Protein AF-A0A3D2RGN7-F1 (afdb_monomer_lite)

Radius of gyration: 15.95 Å; chains: 1; bounding box: 29×27×43 Å

Foldseek 3Di:
DQQVVDPVVQVVDPDRPAPDHGDQKDWDWDKDWDADDPVRCVVPVDRIDIDTDGTPGDIDGDDD

pLDDT: mean 93.91, std 6.16, range [61.66, 98.19]

Structure (mmCIF, N/CA/C/O backbone):
data_AF-A0A3D2RGN7-F1
#
_entry.id   AF-A0A3D2RGN7-F1
#
loop_
_atom_site.group_PDB
_atom_site.id
_atom_site.type_symbol
_atom_site.label_atom_id
_atom_site.label_alt_id
_atom_site.label_comp_id
_atom_site.label_asym_id
_atom_site.label_entity_id
_atom_site.label_seq_id
_atom_site.pdbx_PDB_ins_code
_atom_site.Cartn_x
_atom_site.Cartn_y
_atom_site.Cartn_z
_atom_site.occupancy
_atom_site.B_iso_or_equiv
_atom_site.auth_seq_id
_atom_site.auth_comp_id
_atom_site.auth_asym_id
_atom_site.auth_atom_id
_atom_site.pdbx_PDB_model_num
ATOM 1 N N . ARG A 1 1 ? 0.300 1.829 16.751 1.00 88.25 1 ARG A N 1
ATOM 2 C CA . ARG A 1 1 ? -0.832 1.188 16.032 1.00 88.25 1 ARG A CA 1
ATOM 3 C C . ARG A 1 1 ? -1.602 2.247 15.231 1.00 88.25 1 ARG A C 1
ATOM 5 O O . ARG A 1 1 ? -1.690 3.374 15.704 1.00 88.25 1 ARG A O 1
ATOM 12 N N . LEU A 1 2 ? -2.099 1.935 14.025 1.00 91.25 2 LEU A N 1
ATOM 13 C CA . LEU A 1 2 ? -2.641 2.949 13.097 1.00 91.25 2 LEU A CA 1
ATOM 14 C C . LEU A 1 2 ? -4.001 3.525 13.535 1.00 91.25 2 LEU A C 1
ATOM 16 O O . LEU A 1 2 ? -4.179 4.735 13.469 1.00 91.25 2 LEU A O 1
ATOM 20 N N . PHE A 1 3 ? -4.908 2.696 14.064 1.00 94.12 3 PHE A N 1
ATOM 21 C CA . PHE A 1 3 ? -6.183 3.164 14.633 1.00 94.12 3 PHE A CA 1
ATOM 22 C C . PHE A 1 3 ? -6.024 4.136 15.817 1.00 94.12 3 PHE A C 1
ATOM 24 O O . PHE A 1 3 ? -6.912 4.926 16.092 1.00 94.12 3 PHE A O 1
ATOM 31 N N . 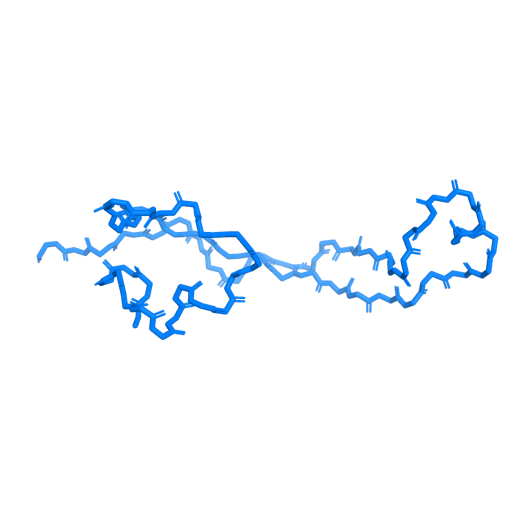GLU A 1 4 ? -4.872 4.131 16.484 1.00 92.69 4 GLU A N 1
ATOM 32 C CA . GLU A 1 4 ? -4.570 5.033 17.605 1.00 92.69 4 GLU A CA 1
ATOM 33 C C . GLU A 1 4 ? -3.827 6.301 17.163 1.00 92.69 4 GLU A C 1
ATOM 35 O O . GLU A 1 4 ? -3.350 7.065 17.995 1.00 92.69 4 GLU A O 1
ATOM 40 N N . GLY A 1 5 ? -3.625 6.501 15.856 1.00 91.19 5 GLY A N 1
ATOM 41 C CA . GLY A 1 5 ? -2.871 7.648 15.344 1.00 91.19 5 GLY A CA 1
ATOM 42 C C . GLY A 1 5 ? -1.383 7.630 15.720 1.00 91.19 5 GLY A C 1
ATOM 43 O O . GLY A 1 5 ? -0.722 8.665 15.681 1.00 91.19 5 GLY A O 1
ATOM 44 N N . SER A 1 6 ? -0.839 6.464 16.081 1.00 94.25 6 SER A N 1
ATOM 45 C CA . SER A 1 6 ? 0.527 6.306 16.593 1.00 94.25 6 SER A CA 1
ATOM 46 C C . SER A 1 6 ? 1.588 6.908 15.656 1.00 94.25 6 SER A C 1
ATOM 48 O O . SER A 1 6 ? 1.758 6.404 14.539 1.00 94.25 6 SER A O 1
ATOM 50 N N . PRO A 1 7 ? 2.364 7.916 16.107 1.00 92.12 7 PRO A N 1
ATOM 51 C CA . PRO A 1 7 ? 3.307 8.630 15.247 1.00 92.12 7 PRO A CA 1
ATOM 52 C C . PRO A 1 7 ? 4.370 7.733 14.605 1.00 92.12 7 PRO A C 1
ATOM 54 O O . PRO A 1 7 ? 4.718 7.930 13.445 1.00 92.12 7 PRO A O 1
ATOM 57 N N . SER A 1 8 ? 4.866 6.721 15.326 1.00 95.06 8 SER A N 1
ATOM 58 C CA . SER A 1 8 ? 5.867 5.780 14.806 1.00 95.06 8 SER A CA 1
ATOM 59 C C . SER A 1 8 ? 5.338 4.934 13.648 1.00 95.06 8 SER A C 1
ATOM 61 O O . SER A 1 8 ? 6.078 4.667 12.709 1.00 95.06 8 SER A O 1
ATOM 63 N N . VAL A 1 9 ? 4.055 4.563 13.674 1.00 93.44 9 VAL A N 1
ATOM 64 C CA . VAL A 1 9 ? 3.417 3.821 12.578 1.00 93.44 9 VAL A CA 1
ATOM 65 C C . VAL A 1 9 ? 3.128 4.738 11.393 1.00 93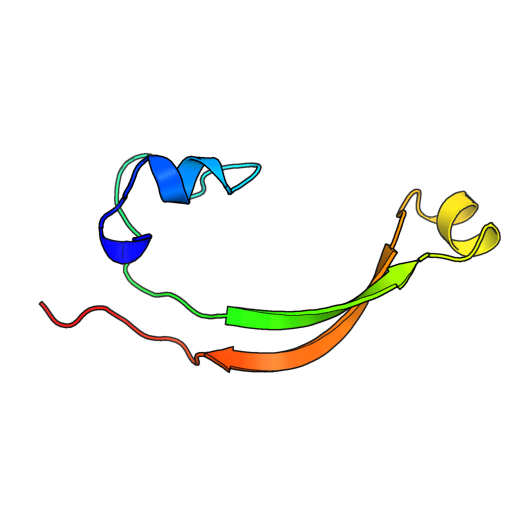.44 9 VAL A C 1
ATOM 67 O O . VAL A 1 9 ? 3.373 4.346 10.257 1.00 93.44 9 VAL A O 1
ATOM 70 N N . LYS A 1 10 ? 2.658 5.971 11.633 1.00 92.69 10 LYS A N 1
ATOM 71 C CA . LYS A 1 10 ? 2.376 6.934 10.552 1.00 92.69 10 LYS A CA 1
ATOM 72 C C . LYS A 1 10 ? 3.636 7.316 9.770 1.00 92.69 10 LYS A C 1
ATOM 74 O O . LYS A 1 10 ? 3.569 7.465 8.557 1.00 92.69 10 LYS A O 1
ATOM 79 N N . LYS A 1 11 ? 4.798 7.362 10.434 1.00 92.94 11 LYS A N 1
ATOM 80 C CA . LYS A 1 11 ? 6.110 7.591 9.800 1.00 92.94 11 LYS A CA 1
ATOM 81 C C . LYS A 1 11 ? 6.548 6.496 8.816 1.00 92.94 11 LYS A C 1
ATOM 83 O O . LYS A 1 11 ? 7.479 6.732 8.056 1.00 92.94 11 LYS A O 1
ATOM 88 N N . LEU A 1 12 ? 5.912 5.321 8.816 1.00 94.06 12 LEU A N 1
ATOM 89 C CA . LEU A 1 12 ? 6.181 4.274 7.821 1.00 94.06 12 LEU A CA 1
ATOM 90 C C . LEU A 1 12 ? 5.514 4.566 6.468 1.00 94.06 12 LEU A C 1
ATOM 92 O O . LEU A 1 12 ? 5.866 3.951 5.464 1.00 94.06 12 LEU A O 1
ATOM 96 N N . LEU A 1 13 ? 4.532 5.472 6.434 1.00 92.12 13 LEU A N 1
ATOM 97 C CA . LEU A 1 13 ? 3.838 5.858 5.214 1.00 92.12 13 LEU A CA 1
ATOM 98 C C . LEU A 1 13 ? 4.619 6.976 4.523 1.00 92.12 13 LEU A C 1
ATOM 100 O O . LEU A 1 13 ? 4.962 7.973 5.152 1.00 92.12 13 LEU A O 1
ATOM 104 N N . ALA A 1 14 ? 4.849 6.838 3.215 1.00 92.94 14 ALA A N 1
ATOM 105 C CA . ALA A 1 14 ? 5.505 7.884 2.424 1.00 92.94 14 ALA A CA 1
ATOM 106 C C . ALA A 1 14 ? 4.747 9.223 2.494 1.00 92.94 14 ALA A C 1
ATOM 108 O O . ALA A 1 14 ? 5.353 10.290 2.505 1.00 92.94 14 ALA A O 1
ATOM 109 N N . GLN A 1 15 ? 3.418 9.152 2.578 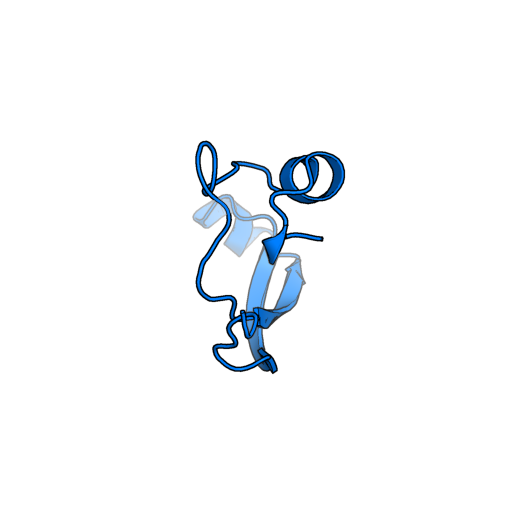1.00 93.19 15 GLN A N 1
ATOM 110 C CA . GLN A 1 15 ? 2.533 10.276 2.840 1.00 93.19 15 GLN A CA 1
ATOM 111 C C . GLN A 1 15 ? 1.484 9.821 3.853 1.00 93.19 15 GLN A C 1
ATOM 113 O O . GLN A 1 15 ? 0.839 8.798 3.631 1.00 93.19 15 GLN A O 1
ATOM 118 N N . ASP A 1 16 ? 1.328 10.559 4.955 1.00 91.44 16 ASP A N 1
ATOM 119 C CA . ASP A 1 16 ? 0.317 10.281 5.980 1.00 91.44 16 ASP A CA 1
ATOM 120 C C . ASP A 1 16 ? -1.057 10.804 5.519 1.00 91.44 16 ASP A C 1
ATOM 122 O O . ASP A 1 16 ? -1.247 12.021 5.453 1.00 91.44 16 ASP A O 1
ATOM 126 N N . PRO A 1 17 ? -2.031 9.928 5.203 1.00 90.38 17 PRO A N 1
ATOM 127 C CA . PRO A 1 17 ? -3.370 10.358 4.817 1.00 90.38 17 PRO A CA 1
ATOM 128 C C . PRO A 1 17 ? -4.252 10.707 6.032 1.00 90.38 17 PRO A C 1
ATOM 130 O O . PRO A 1 17 ? -5.400 11.108 5.850 1.00 90.38 17 PRO A O 1
ATOM 133 N N . PHE A 1 18 ? -3.743 10.562 7.264 1.00 90.50 18 PHE A N 1
ATOM 134 C CA . PHE A 1 18 ? -4.462 10.767 8.526 1.00 90.50 18 PHE A CA 1
ATOM 135 C C . PHE A 1 18 ? -3.753 11.806 9.427 1.00 90.50 18 PHE A C 1
ATOM 137 O O . PHE A 1 18 ? -3.347 11.491 10.557 1.00 90.50 18 PHE A O 1
ATOM 144 N N . PRO A 1 19 ? -3.581 13.061 8.959 1.00 87.75 19 PRO A N 1
ATOM 145 C CA . PRO A 1 19 ? -2.788 14.057 9.679 1.00 87.75 19 PRO A CA 1
ATOM 146 C C . PRO A 1 19 ? -3.431 14.485 11.004 1.00 87.75 19 PRO A C 1
ATOM 148 O O . PRO A 1 19 ? -2.727 14.630 12.000 1.00 87.75 19 PRO A O 1
ATOM 151 N N . ASN A 1 20 ? -4.760 14.633 11.026 1.00 90.62 20 ASN A N 1
ATOM 152 C CA . ASN A 1 20 ? -5.490 15.222 12.154 1.00 90.62 20 ASN A CA 1
ATOM 153 C C . ASN A 1 20 ? -6.210 14.181 13.016 1.00 90.62 20 ASN A C 1
ATOM 155 O O . ASN A 1 20 ? -6.273 14.316 14.234 1.00 90.62 20 ASN A O 1
ATOM 159 N N . THR A 1 21 ? -6.774 13.150 12.389 1.00 91.44 21 THR A N 1
ATOM 160 C CA . THR A 1 21 ? -7.595 12.140 13.058 1.00 91.44 21 THR A CA 1
ATOM 161 C C . THR A 1 21 ? -7.237 10.748 12.553 1.00 91.44 21 THR A C 1
ATOM 163 O O . THR A 1 21 ? -6.971 10.584 11.360 1.00 91.44 21 THR A O 1
ATOM 166 N N . PRO A 1 22 ? -7.210 9.733 13.435 1.00 92.56 22 PRO A N 1
ATOM 167 C CA . PRO A 1 22 ? -6.937 8.367 13.020 1.00 92.56 22 PRO A CA 1
ATOM 168 C C . PRO A 1 22 ? -8.047 7.812 12.109 1.00 92.56 22 PRO A C 1
ATOM 170 O O . PRO A 1 22 ? -9.186 8.290 12.141 1.00 92.56 22 PRO A O 1
ATOM 173 N N . PRO A 1 23 ? -7.744 6.781 11.301 1.00 93.81 23 PRO A N 1
ATOM 174 C CA . PRO A 1 23 ? -8.732 6.170 10.423 1.00 93.81 23 PRO A CA 1
ATOM 175 C C . PRO A 1 23 ? -9.861 5.507 11.209 1.00 93.81 23 PRO A C 1
ATOM 177 O O . PRO A 1 23 ? -9.616 4.768 12.154 1.00 93.81 23 PRO A O 1
ATOM 180 N N . ARG A 1 24 ? -11.104 5.672 10.742 1.00 93.12 24 ARG A N 1
ATOM 181 C CA . ARG A 1 24 ? -12.268 4.929 11.259 1.00 93.12 24 ARG A CA 1
ATOM 182 C C . ARG A 1 24 ? -12.319 3.483 10.761 1.00 93.12 24 ARG A C 1
ATOM 184 O O . ARG A 1 24 ? -12.811 2.598 11.461 1.00 93.12 24 ARG A O 1
ATOM 191 N N . TYR A 1 25 ? -11.812 3.248 9.553 1.00 94.06 25 TYR A N 1
ATOM 192 C CA . TYR A 1 25 ? -11.815 1.944 8.902 1.00 94.06 25 TYR A CA 1
ATOM 193 C C . TYR A 1 25 ? -10.436 1.619 8.345 1.00 94.06 25 TYR A C 1
ATOM 195 O O . TYR A 1 25 ? -9.774 2.492 7.785 1.00 94.06 25 TYR A O 1
ATOM 203 N N . LEU A 1 26 ? -10.039 0.352 8.442 1.00 93.00 26 LEU A N 1
ATOM 204 C CA . LEU A 1 26 ? -8.851 -0.176 7.778 1.00 93.00 26 LEU A CA 1
ATOM 205 C C . LEU A 1 26 ? -9.216 -1.398 6.945 1.00 93.00 26 LEU A C 1
ATOM 207 O O . LEU A 1 26 ? -9.978 -2.251 7.383 1.00 93.00 26 LEU A O 1
ATOM 211 N N . ARG A 1 27 ? -8.621 -1.492 5.757 1.00 95.38 27 ARG A N 1
ATOM 212 C CA . ARG A 1 27 ? -8.597 -2.699 4.923 1.00 95.38 27 ARG A CA 1
ATOM 213 C C . ARG A 1 27 ? -7.173 -2.921 4.438 1.00 95.38 27 ARG A C 1
ATOM 215 O O . ARG A 1 27 ? -6.441 -1.947 4.253 1.00 95.38 27 ARG A O 1
ATOM 222 N N . ALA A 1 28 ? -6.794 -4.169 4.196 1.00 95.25 28 ALA A N 1
ATOM 223 C CA . ALA A 1 28 ? -5.463 -4.490 3.694 1.00 95.25 28 ALA A CA 1
ATOM 224 C C . ALA A 1 28 ? -5.528 -5.567 2.611 1.00 95.25 28 ALA A C 1
ATOM 226 O O . ALA A 1 28 ? -6.203 -6.586 2.758 1.00 95.25 28 ALA A O 1
ATOM 227 N N . HIS A 1 29 ? -4.823 -5.322 1.510 1.00 97.44 29 HIS A N 1
ATOM 228 C CA . HIS A 1 29 ? -4.665 -6.244 0.390 1.00 97.44 29 HIS A CA 1
ATOM 229 C C . HIS A 1 29 ? -3.185 -6.600 0.268 1.00 97.44 29 HIS A C 1
ATOM 231 O O . HIS A 1 29 ? -2.334 -5.731 0.458 1.00 97.44 29 HIS A O 1
ATOM 237 N N . VAL A 1 30 ? -2.890 -7.845 -0.094 1.00 97.94 30 VAL A N 1
ATOM 238 C CA . VAL A 1 30 ? -1.530 -8.268 -0.442 1.00 97.94 30 VAL A CA 1
ATOM 239 C C . VAL A 1 30 ? -1.381 -8.267 -1.950 1.00 97.94 30 VAL A C 1
ATOM 241 O O . VAL A 1 30 ? -2.260 -8.728 -2.684 1.00 97.94 30 VAL A O 1
ATOM 244 N N . PHE A 1 31 ? -0.254 -7.730 -2.392 1.00 98.19 31 PHE A N 1
ATOM 245 C CA . PHE A 1 31 ? 0.174 -7.742 -3.775 1.00 98.19 31 PHE A CA 1
ATOM 246 C C . PHE A 1 31 ? 1.535 -8.414 -3.852 1.00 98.19 31 PHE A C 1
ATOM 248 O O . PHE A 1 31 ? 2.404 -8.139 -3.024 1.00 98.19 31 PHE A O 1
ATOM 255 N N . ASP A 1 32 ? 1.716 -9.231 -4.879 1.00 98.06 32 ASP A N 1
ATOM 256 C CA . ASP A 1 32 ? 3.010 -9.806 -5.210 1.00 98.06 32 ASP A CA 1
ATOM 257 C C . ASP A 1 32 ? 3.746 -8.838 -6.131 1.00 98.06 32 ASP A C 1
ATOM 259 O O . ASP A 1 32 ? 3.225 -8.429 -7.173 1.00 98.06 32 ASP A O 1
ATOM 263 N N . TYR A 1 33 ? 4.951 -8.446 -5.723 1.00 97.50 33 TYR A N 1
ATOM 264 C CA . TYR A 1 33 ? 5.800 -7.529 -6.473 1.00 97.50 33 TYR A CA 1
ATOM 265 C C . TYR A 1 33 ? 6.889 -8.312 -7.196 1.00 97.50 33 TYR A C 1
ATOM 267 O O . TYR A 1 33 ? 7.562 -9.160 -6.611 1.00 97.50 33 TYR A O 1
ATOM 275 N N . ARG A 1 34 ? 7.089 -8.001 -8.475 1.00 97.50 34 ARG A N 1
ATOM 276 C CA . ARG A 1 34 ? 8.198 -8.521 -9.281 1.00 97.50 34 ARG A CA 1
ATOM 277 C C . ARG A 1 34 ? 8.907 -7.371 -9.963 1.00 97.50 34 ARG A C 1
ATOM 279 O O . ARG A 1 34 ? 8.259 -6.397 -10.346 1.00 97.50 34 ARG A O 1
ATOM 286 N N . PHE A 1 35 ? 10.226 -7.468 -10.097 1.00 97.88 35 PHE A N 1
ATOM 287 C CA . PHE A 1 35 ? 10.984 -6.466 -10.838 1.00 97.88 35 PHE A CA 1
ATOM 288 C C . PHE A 1 35 ? 10.421 -6.341 -12.255 1.00 97.88 35 PHE A C 1
ATOM 290 O O . PHE A 1 35 ? 10.103 -7.347 -12.893 1.00 97.88 35 PHE A O 1
ATOM 297 N N . SER A 1 36 ? 10.277 -5.108 -12.731 1.00 98.00 36 SER A N 1
ATOM 298 C CA . SER A 1 36 ? 9.942 -4.854 -14.130 1.00 98.00 36 SER A C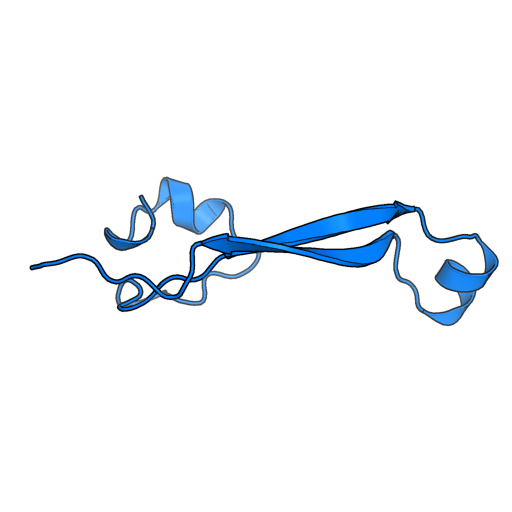A 1
ATOM 299 C C . SER A 1 36 ? 11.084 -5.311 -15.040 1.00 98.00 36 SER A C 1
ATOM 301 O O . SER A 1 36 ? 12.256 -5.206 -14.670 1.00 98.00 36 SER A O 1
ATOM 303 N N . SER A 1 37 ? 10.758 -5.740 -16.260 1.00 97.06 37 SER A N 1
ATOM 304 C CA . SER A 1 37 ? 11.766 -5.920 -17.308 1.00 97.06 37 SER A CA 1
ATOM 305 C C . SER A 1 37 ? 12.365 -4.569 -17.739 1.00 97.06 37 SER A C 1
ATOM 307 O O . SER A 1 37 ? 11.743 -3.517 -17.515 1.00 97.06 37 SER A O 1
ATOM 309 N N . 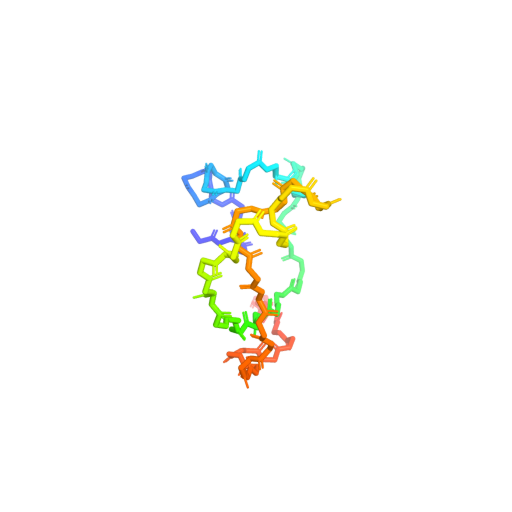PRO A 1 38 ? 13.542 -4.558 -18.392 1.00 97.50 38 PRO A N 1
ATOM 310 C CA . PRO A 1 38 ? 14.115 -3.338 -18.959 1.00 97.50 38 PRO A CA 1
ATOM 311 C C . PRO A 1 38 ? 13.143 -2.594 -19.885 1.00 97.50 38 PRO A C 1
ATOM 313 O O . PRO A 1 38 ? 13.007 -1.377 -19.779 1.00 97.50 38 PRO A O 1
ATOM 316 N N . GLU A 1 39 ? 12.397 -3.309 -20.730 1.00 97.38 39 GLU A N 1
ATOM 317 C CA . GLU A 1 39 ? 11.433 -2.725 -21.669 1.00 97.38 39 GLU A CA 1
ATOM 318 C C . GLU A 1 39 ? 10.236 -2.103 -20.937 1.00 97.38 39 GLU A C 1
ATOM 320 O O . GLU A 1 39 ? 9.790 -1.005 -21.275 1.00 97.38 39 GLU A O 1
ATOM 325 N N . GLN A 1 40 ? 9.713 -2.785 -19.913 1.00 97.06 40 GLN A N 1
ATOM 326 C CA . GLN A 1 40 ? 8.611 -2.280 -19.087 1.00 97.06 40 GLN A CA 1
ATOM 327 C C . GLN A 1 40 ? 9.019 -1.021 -18.322 1.00 97.06 40 GLN A C 1
ATOM 329 O O . GLN A 1 40 ? 8.258 -0.049 -18.264 1.00 97.06 40 GLN A O 1
ATOM 334 N N . ARG A 1 41 ? 10.233 -1.016 -17.762 1.00 97.19 41 ARG A N 1
ATOM 335 C CA . ARG A 1 41 ? 10.782 0.138 -17.052 1.00 97.19 41 ARG A CA 1
ATOM 336 C C . ARG A 1 41 ? 11.059 1.301 -18.000 1.00 97.19 41 ARG A C 1
ATOM 338 O O . ARG A 1 41 ? 10.715 2.424 -17.655 1.00 97.19 41 ARG A O 1
ATOM 345 N N . ALA A 1 42 ? 11.612 1.053 -19.188 1.00 97.50 42 ALA A N 1
ATOM 346 C CA . ALA A 1 42 ? 11.842 2.096 -20.189 1.00 97.50 42 ALA A CA 1
ATOM 347 C C . ALA A 1 42 ? 10.535 2.783 -20.622 1.00 97.50 42 ALA A C 1
ATOM 349 O O . ALA A 1 42 ? 10.519 3.989 -20.839 1.00 97.50 42 ALA A O 1
ATOM 350 N N . LYS A 1 43 ? 9.428 2.032 -20.700 1.00 97.25 43 LYS A N 1
ATOM 351 C CA . LYS A 1 43 ? 8.114 2.570 -21.085 1.00 97.25 43 LYS A CA 1
ATOM 352 C C . LYS A 1 43 ? 7.374 3.290 -19.956 1.00 97.25 43 LYS A C 1
ATOM 354 O O . LYS A 1 43 ? 6.719 4.291 -20.212 1.00 97.25 43 LYS A O 1
ATOM 359 N N . SER A 1 44 ? 7.412 2.758 -18.734 1.00 96.56 44 SER A N 1
ATOM 360 C CA . SER A 1 44 ? 6.559 3.228 -17.624 1.00 96.56 44 SER A CA 1
ATOM 361 C C . SER A 1 44 ? 7.304 3.971 -16.514 1.00 96.56 44 SER A C 1
ATOM 363 O O . SER A 1 44 ? 6.672 4.588 -15.662 1.00 96.56 44 SER A O 1
ATOM 365 N N . GLY A 1 45 ? 8.632 3.854 -16.455 1.00 97.00 45 GLY A N 1
ATOM 366 C CA . GLY A 1 45 ? 9.450 4.306 -15.327 1.00 97.00 45 GLY A CA 1
ATOM 367 C C . GLY A 1 45 ? 9.296 3.468 -14.050 1.00 97.00 45 GLY A C 1
ATOM 368 O O . GLY A 1 45 ? 10.037 3.676 -13.089 1.00 97.00 45 GLY A O 1
ATOM 369 N N . ALA A 1 46 ? 8.371 2.504 -14.017 1.00 97.19 46 ALA A N 1
ATOM 370 C CA . ALA A 1 46 ? 8.103 1.700 -12.834 1.00 97.19 46 ALA A CA 1
ATOM 371 C C . ALA A 1 46 ? 9.184 0.631 -12.624 1.00 97.19 46 ALA A C 1
ATOM 373 O O . ALA A 1 46 ? 9.482 -0.170 -13.513 1.00 97.19 46 ALA A O 1
ATOM 374 N N . TRP A 1 47 ? 9.730 0.577 -11.410 1.00 96.94 47 TRP A N 1
ATOM 375 C CA . TRP A 1 47 ? 10.725 -0.422 -11.002 1.00 96.94 47 TRP A CA 1
ATOM 376 C C . TRP A 1 47 ? 10.142 -1.820 -10.789 1.00 96.94 47 TRP A C 1
ATOM 378 O O . TRP A 1 47 ? 10.855 -2.814 -10.916 1.00 96.94 47 TRP A O 1
ATOM 388 N N . TRP A 1 48 ? 8.851 -1.891 -10.475 1.00 97.62 48 TRP A N 1
ATOM 389 C CA . TRP A 1 48 ? 8.161 -3.126 -10.142 1.00 97.62 48 TRP A CA 1
ATOM 390 C C . TRP A 1 48 ? 6.829 -3.204 -10.873 1.00 97.62 48 TRP A C 1
ATOM 392 O O . TRP A 1 48 ? 6.126 -2.200 -11.015 1.00 97.62 48 TRP A O 1
ATOM 402 N N . THR A 1 49 ? 6.448 -4.420 -11.239 1.00 96.88 49 THR A N 1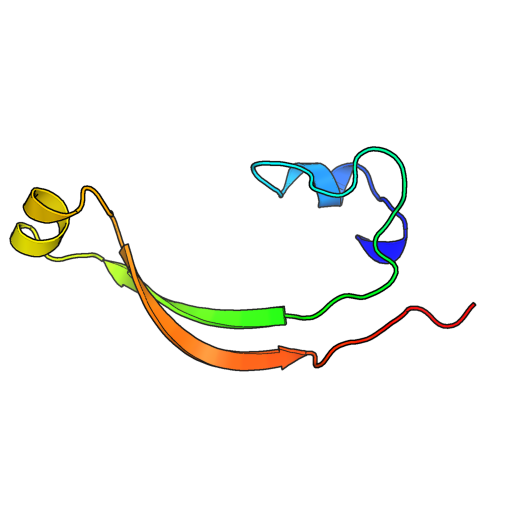
ATOM 403 C CA . THR A 1 49 ? 5.065 -4.776 -11.545 1.00 96.88 49 THR A CA 1
ATOM 404 C C . THR A 1 49 ? 4.429 -5.385 -10.298 1.00 96.88 49 THR A C 1
ATOM 406 O O . THR A 1 49 ? 5.119 -5.983 -9.468 1.00 96.88 49 THR A O 1
ATOM 409 N N . ARG A 1 50 ? 3.115 -5.205 -10.141 1.00 97.25 50 ARG A N 1
ATOM 410 C CA . ARG A 1 50 ? 2.360 -5.781 -9.024 1.00 97.25 50 ARG A CA 1
ATOM 411 C C . ARG A 1 50 ? 1.158 -6.558 -9.534 1.00 97.25 50 ARG A C 1
ATOM 413 O O . ARG A 1 50 ? 0.431 -6.060 -10.393 1.00 97.25 50 ARG A O 1
ATOM 420 N N . SER A 1 51 ? 0.914 -7.726 -8.960 1.00 98.00 51 SER A N 1
ATOM 421 C CA . SER A 1 51 ? -0.322 -8.487 -9.147 1.00 98.00 51 SER A CA 1
ATOM 422 C C . SER A 1 51 ? -1.057 -8.598 -7.823 1.00 98.00 51 SER A C 1
ATOM 424 O O . SER A 1 51 ? -0.440 -8.776 -6.774 1.00 98.00 51 SER A O 1
ATOM 426 N N . PHE A 1 52 ? -2.381 -8.453 -7.855 1.00 98.06 52 PHE A N 1
ATOM 427 C CA . PHE A 1 52 ? -3.195 -8.703 -6.671 1.00 98.06 52 PHE A CA 1
ATOM 428 C C . PHE A 1 52 ? -3.086 -10.181 -6.284 1.00 98.06 52 PHE A C 1
ATOM 430 O O . PHE A 1 52 ? -3.239 -11.040 -7.148 1.00 98.06 52 PHE A O 1
ATOM 437 N N . SER A 1 53 ? -2.813 -10.444 -5.005 1.00 97.94 53 SER A N 1
ATOM 438 C CA . SER A 1 53 ? -2.674 -11.799 -4.468 1.00 97.94 53 SER A CA 1
ATOM 439 C C . SER A 1 53 ? -3.958 -12.204 -3.741 1.00 97.94 53 SER A C 1
ATOM 441 O O . SER A 1 53 ? -4.739 -13.010 -4.238 1.00 97.94 53 SER A O 1
ATOM 443 N N . HIS A 1 54 ? -4.250 -11.557 -2.609 1.00 97.88 54 HIS A N 1
ATOM 444 C CA . HIS A 1 54 ? -5.487 -11.771 -1.854 1.00 97.88 54 HIS A CA 1
ATOM 445 C C . HIS A 1 54 ? -5.807 -10.601 -0.914 1.00 97.88 54 HIS A C 1
ATOM 447 O O . HIS A 1 54 ? -4.954 -9.752 -0.620 1.00 97.88 54 HIS A O 1
ATOM 453 N N . VAL A 1 55 ? -7.032 -10.578 -0.385 1.00 97.94 55 VAL A N 1
ATOM 454 C CA . VAL A 1 55 ? -7.406 -9.697 0.728 1.00 97.94 55 VAL A CA 1
ATOM 455 C C . VAL A 1 55 ? -6.791 -10.255 2.012 1.00 97.94 55 VAL A C 1
ATOM 457 O O . VAL A 1 55 ? -7.119 -11.363 2.413 1.00 97.94 55 VAL A O 1
ATOM 460 N N . PHE A 1 56 ? -5.916 -9.484 2.662 1.00 96.50 56 PHE A N 1
ATOM 461 C CA . PHE A 1 56 ? -5.362 -9.853 3.970 1.00 96.50 56 PHE A CA 1
ATOM 462 C C . PHE A 1 56 ? -6.394 -9.659 5.076 1.00 96.50 56 PHE A C 1
ATOM 464 O O . PHE A 1 56 ? -6.549 -10.484 5.968 1.00 96.50 56 PHE A O 1
ATOM 471 N N . MET A 1 57 ? -7.085 -8.522 5.019 1.00 96.00 57 MET A N 1
ATOM 472 C CA . MET A 1 57 ? -8.016 -8.104 6.048 1.00 96.00 57 MET A CA 1
ATOM 473 C C . MET A 1 57 ? -9.181 -7.363 5.389 1.00 96.00 57 MET A C 1
ATOM 475 O O . MET A 1 57 ? -8.933 -6.392 4.655 1.00 96.00 57 MET A O 1
ATOM 479 N N . PRO A 1 58 ? -10.436 -7.790 5.640 1.00 95.31 58 PRO A N 1
ATOM 480 C CA . PRO A 1 58 ? -11.610 -7.063 5.173 1.00 95.31 58 PRO A CA 1
ATOM 481 C C . PRO A 1 58 ? -11.675 -5.679 5.842 1.00 95.31 58 PRO A C 1
ATOM 483 O O . PRO A 1 58 ? -10.879 -5.384 6.735 1.00 95.31 58 PRO A O 1
ATOM 486 N N . PRO A 1 59 ? -12.606 -4.800 5.442 1.00 96.06 59 PRO A N 1
ATOM 487 C CA . PRO A 1 59 ? -12.847 -3.565 6.173 1.00 96.06 59 PRO A CA 1
ATOM 488 C C . PRO A 1 59 ? -13.177 -3.860 7.641 1.00 96.06 59 PRO A C 1
ATOM 490 O O . PRO A 1 59 ? -14.209 -4.453 7.950 1.00 96.06 59 PRO A O 1
ATOM 493 N N . ILE A 1 60 ? -12.294 -3.442 8.541 1.00 95.31 60 ILE A N 1
ATOM 494 C CA . ILE A 1 60 ? -12.495 -3.512 9.985 1.00 95.31 60 ILE A CA 1
ATOM 495 C C . ILE A 1 60 ? -12.550 -2.109 10.576 1.00 95.31 60 ILE A C 1
ATOM 497 O O . ILE A 1 60 ? -12.062 -1.139 9.994 1.00 95.31 60 ILE A O 1
ATOM 501 N N . THR A 1 61 ? -13.120 -2.016 11.767 1.00 95.19 61 THR A N 1
ATOM 502 C CA . THR A 1 61 ? -13.151 -0.810 12.591 1.00 95.19 61 THR A CA 1
ATOM 503 C C . THR A 1 61 ? -12.734 -1.194 14.005 1.00 95.19 61 THR A C 1
ATOM 505 O O . THR A 1 61 ? -12.945 -2.340 14.414 1.00 95.19 61 THR A O 1
ATOM 508 N N . GLN A 1 62 ? -12.132 -0.273 14.755 1.00 85.88 62 GLN A N 1
ATOM 509 C CA . GLN A 1 62 ? -12.012 -0.483 16.193 1.00 85.88 62 GLN A CA 1
ATOM 510 C C . GLN A 1 62 ? -13.399 -0.318 16.813 1.00 85.88 62 GLN A C 1
ATOM 512 O O . GLN A 1 62 ? -14.092 0.667 16.559 1.00 85.88 62 GLN A O 1
ATOM 517 N N . ARG A 1 63 ? -13.820 -1.320 17.592 1.00 65.69 63 ARG A N 1
ATOM 518 C CA . ARG A 1 63 ? -14.960 -1.141 18.493 1.00 65.69 63 ARG A CA 1
ATOM 519 C C . ARG A 1 63 ? -14.586 -0.047 19.507 1.00 65.69 63 ARG A C 1
ATOM 521 O O . ARG A 1 63 ? -13.407 0.013 19.860 1.00 65.69 63 ARG A O 1
ATOM 528 N N . PRO A 1 64 ? -15.541 0.815 19.890 1.00 61.66 64 PRO A N 1
ATOM 529 C CA . PRO A 1 64 ? -15.305 1.845 20.896 1.00 61.66 64 PRO A CA 1
ATOM 530 C C . PRO A 1 64 ? -14.841 1.247 22.226 1.00 61.66 64 PRO A C 1
ATOM 532 O O . PRO A 1 64 ? -15.182 0.070 22.498 1.00 61.66 64 PRO A O 1
#

Sequence (64 aa):
RLFEGSPSVKKLLAQDPFPNTPPRYLRAHVFDYRFSSPEQRAKSGAWWTRSFSHVFMPPITQRP

Secondary structure (DSSP, 8-state):
-GGGT-HHHHTTSSS-S-SSS--S-EEEEEEEEEEPPHHHHHHH--SEEEEEEEEEEEEE----